Protein AF-E2FU53-F1 (afdb_monomer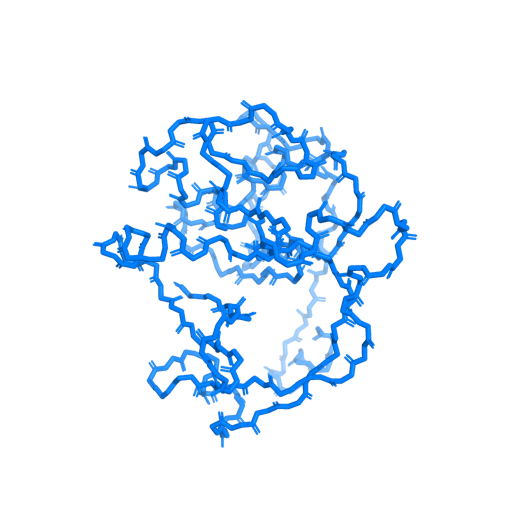_lite)

Radius of gyration: 16.62 Å; chains: 1; bounding box: 34×38×46 Å

Organism: NCBI:txid447593

Secondary structure (DSSP, 8-state):
-HHHHHHTT---------GGG-STTTHHH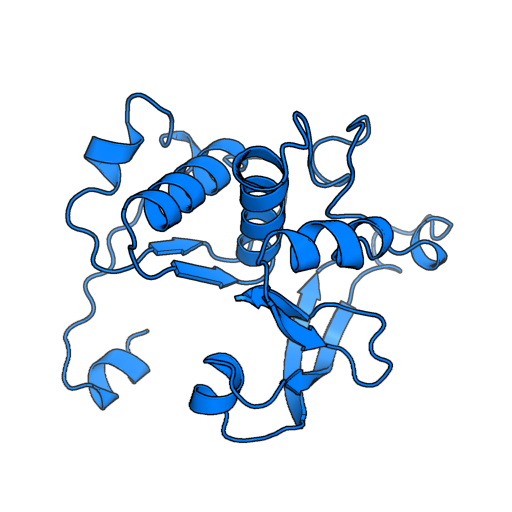HHTT-S-EEE----SSTTHHHHHHHHHHHHHTT--EEE-THHHHHHHHHHHHHTS--TT-EETTT-TT-S-EEEE--HHHHT--STTTT-EEEEEEEEEPTTSHHHHHH--SEEEEEEEES-EE-GGGHHHHHHTT--EEEE-TTS-SEEEE-

Structure (mmCIF, N/CA/C/O backbone):
data_AF-E2FU53-F1
#
_entry.id   AF-E2FU53-F1
#
loop_
_atom_site.group_PDB
_atom_site.id
_atom_site.type_symbol
_atom_site.label_atom_id
_atom_site.label_alt_id
_atom_site.label_comp_id
_atom_site.label_asym_id
_atom_site.label_entity_id
_atom_site.label_seq_id
_atom_site.pdbx_PDB_ins_code
_atom_site.Cartn_x
_atom_site.Cartn_y
_atom_site.Cartn_z
_atom_site.occupancy
_atom_site.B_iso_or_equiv
_atom_site.auth_seq_id
_atom_site.auth_comp_id
_atom_site.auth_asym_id
_atom_site.auth_atom_id
_atom_site.pdbx_PDB_model_num
ATOM 1 N N . LEU A 1 1 ? 11.525 -11.874 -6.291 1.00 93.56 1 LEU A N 1
ATOM 2 C CA . LEU A 1 1 ? 11.695 -11.431 -7.699 1.00 93.56 1 LEU A CA 1
ATOM 3 C C . LEU A 1 1 ? 12.454 -12.439 -8.563 1.00 93.56 1 LEU A C 1
ATOM 5 O O . LEU A 1 1 ? 11.821 -13.022 -9.427 1.00 93.56 1 LEU A O 1
ATOM 9 N N . LYS A 1 2 ? 13.749 -12.721 -8.334 1.00 95.12 2 LYS A N 1
ATOM 10 C CA . LYS A 1 2 ? 14.500 -13.697 -9.162 1.00 95.12 2 LYS A CA 1
ATOM 11 C C . LYS A 1 2 ? 13.852 -15.089 -9.220 1.00 95.12 2 LYS A C 1
ATOM 13 O O . LYS A 1 2 ? 13.694 -15.621 -10.308 1.00 95.12 2 LYS A O 1
ATOM 18 N N . HIS A 1 3 ? 13.422 -15.640 -8.078 1.00 97.38 3 HIS A N 1
ATOM 19 C CA . HIS A 1 3 ? 12.717 -16.934 -8.040 1.00 97.38 3 HIS A CA 1
ATOM 20 C C . HIS A 1 3 ? 11.440 -16.935 -8.900 1.00 97.38 3 HIS A C 1
ATOM 22 O O . HIS A 1 3 ? 11.237 -17.855 -9.683 1.00 97.38 3 HIS A O 1
ATOM 28 N N . ALA A 1 4 ? 10.628 -15.873 -8.821 1.00 95.69 4 ALA A N 1
ATOM 29 C CA . ALA A 1 4 ? 9.439 -15.718 -9.662 1.00 95.69 4 ALA A CA 1
ATOM 30 C C . ALA A 1 4 ? 9.804 -15.626 -11.155 1.00 95.69 4 ALA A C 1
ATOM 32 O O . ALA A 1 4 ? 9.174 -16.276 -11.981 1.00 95.69 4 ALA A O 1
ATOM 33 N N . GLY A 1 5 ? 10.867 -14.890 -11.498 1.00 96.69 5 GLY A N 1
ATOM 34 C CA . GLY A 1 5 ? 11.385 -14.830 -12.867 1.00 96.69 5 GLY A CA 1
ATOM 35 C C . GLY A 1 5 ? 11.753 -16.207 -13.422 1.00 96.69 5 GLY A C 1
ATOM 36 O O . GLY A 1 5 ? 11.342 -16.552 -14.524 1.00 96.69 5 GLY A O 1
ATOM 37 N N . VAL A 1 6 ? 12.446 -17.039 -12.635 1.00 97.50 6 VAL A N 1
ATOM 38 C CA . VAL A 1 6 ? 12.774 -18.423 -13.025 1.00 97.50 6 VAL A CA 1
ATOM 39 C C . VAL A 1 6 ? 11.507 -19.243 -13.272 1.00 97.50 6 VAL A C 1
ATOM 41 O O . VAL A 1 6 ? 11.395 -19.877 -14.320 1.00 97.50 6 VAL A O 1
ATOM 44 N N . TYR A 1 7 ? 10.542 -19.195 -12.350 1.00 96.88 7 TYR A N 1
ATOM 45 C CA . TYR A 1 7 ? 9.275 -19.919 -12.483 1.00 96.88 7 TYR A CA 1
ATOM 46 C C . TYR A 1 7 ? 8.505 -19.517 -13.753 1.00 96.88 7 TYR A C 1
ATOM 48 O O . TYR A 1 7 ? 8.030 -20.377 -14.492 1.00 96.88 7 TYR A O 1
ATOM 56 N N . HIS A 1 8 ? 8.456 -18.219 -14.059 1.00 96.50 8 HIS A N 1
ATOM 57 C CA . HIS A 1 8 ? 7.771 -17.680 -15.238 1.00 96.50 8 HIS A CA 1
ATOM 58 C C . HIS A 1 8 ? 8.625 -17.655 -16.514 1.00 96.50 8 HIS A C 1
ATOM 60 O O . HIS A 1 8 ? 8.166 -17.148 -17.535 1.00 96.50 8 HIS A O 1
ATOM 66 N N . ARG A 1 9 ? 9.855 -18.190 -16.486 1.00 97.38 9 ARG A N 1
ATOM 67 C CA . ARG A 1 9 ? 10.816 -18.135 -17.607 1.00 97.38 9 ARG A CA 1
ATOM 68 C C . ARG A 1 9 ? 11.036 -16.709 -18.136 1.00 97.38 9 ARG A C 1
ATOM 70 O O . ARG A 1 9 ? 11.177 -16.495 -19.337 1.00 97.38 9 ARG A O 1
ATOM 77 N N . ALA A 1 10 ? 11.080 -15.741 -17.226 1.00 96.38 10 ALA A N 1
ATOM 78 C CA . ALA A 1 10 ? 11.233 -14.324 -17.516 1.00 96.38 10 ALA A CA 1
ATOM 79 C C . ALA A 1 10 ? 12.482 -13.751 -16.831 1.00 96.38 10 ALA A C 1
ATOM 81 O O . ALA A 1 10 ? 12.740 -13.991 -15.647 1.00 96.38 10 ALA A O 1
ATOM 82 N N . ALA A 1 11 ? 13.254 -12.950 -17.568 1.00 96.31 11 ALA A N 1
ATOM 83 C CA . ALA A 1 11 ? 14.357 -12.185 -16.999 1.00 96.31 11 ALA A CA 1
ATOM 84 C C . ALA A 1 11 ? 13.812 -10.932 -16.293 1.00 96.31 11 ALA A C 1
ATOM 86 O O . ALA A 1 11 ? 13.161 -10.098 -16.917 1.00 96.31 11 ALA A O 1
ATOM 87 N N . VAL A 1 12 ? 14.083 -10.790 -14.992 1.00 96.62 12 VAL A N 1
ATOM 88 C CA . VAL A 1 12 ? 13.637 -9.628 -14.206 1.00 96.62 12 VAL A CA 1
ATOM 89 C C . VAL A 1 12 ? 14.728 -8.559 -14.200 1.00 96.62 12 VAL A C 1
ATOM 91 O O . VAL A 1 12 ? 15.750 -8.719 -13.531 1.00 96.62 12 VAL A O 1
ATOM 94 N N . ASN A 1 13 ? 14.483 -7.454 -14.905 1.00 96.88 13 ASN A N 1
ATOM 95 C CA . ASN A 1 13 ? 15.371 -6.292 -14.940 1.00 96.88 13 ASN A CA 1
ATOM 96 C C . ASN A 1 13 ? 14.932 -5.261 -13.894 1.00 96.88 13 ASN A C 1
ATOM 98 O O . ASN A 1 13 ? 13.871 -4.655 -14.013 1.00 96.88 13 ASN A O 1
ATOM 102 N N . ILE A 1 14 ? 15.745 -5.058 -12.853 1.00 97.25 14 ILE A N 1
ATOM 103 C CA . ILE A 1 14 ? 15.419 -4.133 -11.759 1.00 97.25 14 ILE A CA 1
ATOM 104 C C . ILE A 1 14 ? 15.981 -2.746 -12.079 1.00 97.25 14 ILE A C 1
ATOM 106 O O . ILE A 1 14 ? 17.197 -2.552 -12.083 1.00 97.25 14 ILE A O 1
ATOM 110 N N . ARG A 1 15 ? 15.091 -1.771 -12.291 1.00 97.50 15 ARG A N 1
ATOM 111 C CA . ARG A 1 15 ? 15.437 -0.347 -12.368 1.00 97.50 15 ARG A CA 1
ATOM 112 C C . ARG A 1 15 ? 15.207 0.310 -11.009 1.00 97.50 15 ARG A C 1
ATOM 114 O O . ARG A 1 15 ? 14.068 0.455 -10.577 1.00 97.50 15 ARG A O 1
ATOM 121 N N . TRP A 1 16 ? 16.284 0.726 -10.352 1.00 97.81 16 TRP A N 1
ATOM 122 C CA . TRP A 1 16 ? 16.206 1.461 -9.090 1.00 97.81 16 TRP A CA 1
ATOM 123 C C . TRP A 1 16 ? 15.831 2.922 -9.339 1.00 97.81 16 TRP A C 1
ATOM 125 O O . TRP A 1 16 ? 16.459 3.594 -10.155 1.00 97.81 16 TRP A O 1
ATOM 135 N N . VAL A 1 17 ? 14.823 3.413 -8.619 1.00 98.12 17 VAL A N 1
ATOM 136 C CA . VAL A 1 17 ? 14.360 4.804 -8.685 1.00 98.12 17 VAL A CA 1
ATOM 137 C C . VAL A 1 17 ? 14.389 5.385 -7.277 1.00 98.12 17 VAL A C 1
ATOM 139 O O . VAL A 1 17 ? 13.808 4.812 -6.357 1.00 98.12 17 VAL A O 1
ATOM 142 N N . ASN A 1 18 ? 15.079 6.512 -7.099 1.00 97.62 18 ASN A N 1
ATOM 143 C CA . ASN A 1 18 ? 15.064 7.226 -5.826 1.00 97.62 18 ASN A CA 1
ATOM 144 C C . ASN A 1 18 ? 13.744 7.999 -5.693 1.00 97.62 18 ASN A C 1
ATOM 146 O O . ASN A 1 18 ? 13.473 8.885 -6.502 1.00 97.62 18 ASN A O 1
ATOM 150 N N . ALA A 1 19 ? 12.952 7.678 -4.668 1.00 97.44 19 ALA A N 1
ATOM 151 C CA . ALA A 1 19 ? 11.658 8.306 -4.426 1.00 97.44 19 ALA A CA 1
ATOM 152 C C . ALA A 1 19 ? 11.759 9.818 -4.171 1.00 97.44 19 ALA A C 1
ATOM 154 O O . ALA A 1 19 ? 10.843 10.542 -4.531 1.00 97.44 19 ALA A O 1
ATOM 155 N N . GLU A 1 20 ? 12.871 10.318 -3.624 1.00 97.25 20 GLU A N 1
ATOM 156 C CA . GLU A 1 20 ? 13.067 11.764 -3.410 1.00 97.25 20 GLU A CA 1
ATOM 157 C C . GLU A 1 20 ? 13.137 12.553 -4.728 1.00 97.25 20 GLU A C 1
ATOM 159 O O . GLU A 1 20 ? 12.914 13.759 -4.747 1.00 97.25 20 GLU A O 1
ATOM 164 N N . HIS A 1 21 ? 13.422 11.880 -5.847 1.00 98.00 21 HIS A N 1
ATOM 165 C CA . HIS A 1 21 ? 13.458 12.504 -7.167 1.00 98.00 21 HIS A CA 1
ATOM 166 C C . HIS A 1 21 ? 12.142 12.357 -7.933 1.00 98.00 21 HIS A C 1
ATOM 168 O O . HIS A 1 21 ? 12.061 12.853 -9.053 1.00 98.00 21 HIS A O 1
ATOM 174 N N . VAL A 1 22 ? 11.142 11.655 -7.387 1.00 98.31 22 VAL A N 1
ATOM 175 C CA . VAL A 1 22 ? 9.847 11.432 -8.044 1.00 98.31 22 VAL A CA 1
ATOM 176 C C . VAL A 1 22 ? 8.884 12.543 -7.639 1.00 98.31 22 VAL A C 1
ATOM 178 O O . VAL A 1 22 ? 8.528 12.668 -6.472 1.00 98.31 22 VAL A O 1
ATOM 181 N N . ASN A 1 23 ? 8.451 13.335 -8.613 1.00 97.94 23 ASN A N 1
ATOM 182 C CA . ASN A 1 23 ? 7.449 14.388 -8.470 1.00 97.94 23 ASN A CA 1
ATOM 183 C C . ASN A 1 23 ? 6.633 14.505 -9.770 1.00 97.94 23 ASN A C 1
ATOM 185 O O . ASN A 1 23 ? 6.833 13.721 -10.699 1.00 97.94 23 ASN A O 1
ATOM 189 N N . ASP A 1 24 ? 5.722 15.473 -9.849 1.00 96.88 24 ASP A N 1
ATOM 190 C CA . ASP A 1 24 ? 4.850 15.650 -11.017 1.00 96.88 24 ASP A CA 1
ATOM 191 C C . ASP A 1 24 ? 5.603 15.851 -12.337 1.00 96.88 24 ASP A C 1
ATOM 193 O O . ASP A 1 24 ? 5.149 15.374 -13.375 1.00 96.88 24 ASP A O 1
ATOM 197 N N . GLU A 1 25 ? 6.772 16.489 -12.302 1.00 98.00 25 GLU A N 1
ATOM 198 C CA . GLU A 1 25 ? 7.584 16.784 -13.486 1.00 98.00 25 GLU A CA 1
ATOM 199 C C . GLU A 1 25 ? 8.449 15.591 -13.913 1.00 98.00 25 GLU A C 1
ATOM 201 O O . GLU A 1 25 ? 8.755 15.410 -15.094 1.00 98.00 25 GLU A O 1
ATOM 206 N N . THR A 1 26 ? 8.877 14.763 -12.959 1.00 98.50 26 THR A N 1
ATOM 207 C CA . THR A 1 26 ? 9.861 13.698 -13.199 1.00 98.50 26 THR A CA 1
ATOM 208 C C . THR A 1 26 ? 9.255 12.302 -13.271 1.00 98.50 26 THR A C 1
ATOM 210 O O . THR A 1 26 ? 9.892 11.407 -13.834 1.00 98.50 26 THR A O 1
ATOM 213 N N . VAL A 1 27 ? 8.049 12.088 -12.730 1.00 98.31 27 VAL A N 1
ATOM 214 C CA . VAL A 1 27 ? 7.449 10.753 -12.575 1.00 98.31 27 VAL A CA 1
ATOM 215 C C . VAL A 1 27 ? 7.335 10.009 -13.901 1.00 98.31 27 VAL A C 1
ATOM 217 O O . VAL A 1 27 ? 7.749 8.853 -13.980 1.00 98.31 27 VAL A O 1
ATOM 220 N N . GLU A 1 28 ? 6.875 10.669 -14.968 1.00 97.88 28 GLU A N 1
ATOM 221 C CA . GLU A 1 28 ? 6.771 10.027 -16.279 1.00 97.88 28 GLU A CA 1
ATOM 222 C C . GLU A 1 28 ? 8.158 9.624 -16.784 1.00 97.88 28 GLU A C 1
ATOM 224 O O . GLU A 1 28 ? 8.381 8.469 -17.136 1.00 97.88 28 GLU A O 1
ATOM 229 N N . LYS A 1 29 ? 9.128 10.544 -16.758 1.00 97.94 29 LYS A N 1
ATOM 230 C CA . LYS A 1 29 ? 10.493 10.273 -17.226 1.00 97.94 29 LYS A CA 1
ATOM 231 C C . LYS A 1 29 ? 11.144 9.112 -16.468 1.00 97.94 29 LYS A C 1
ATOM 233 O O . LYS A 1 29 ? 11.857 8.314 -17.073 1.00 97.94 29 LYS A O 1
ATOM 238 N N . LEU A 1 30 ? 10.928 9.034 -15.156 1.00 98.19 30 LEU A N 1
ATOM 239 C CA . LEU A 1 30 ? 11.544 8.028 -14.292 1.00 98.19 30 LEU A CA 1
ATOM 240 C C . LEU A 1 30 ? 10.855 6.662 -14.382 1.00 98.19 30 LEU A C 1
ATOM 242 O O . LEU A 1 30 ? 11.534 5.641 -14.254 1.00 98.19 30 LEU A O 1
ATOM 246 N N . LEU A 1 31 ? 9.533 6.626 -14.585 1.00 98.12 31 LEU A N 1
ATOM 247 C CA . LEU A 1 31 ? 8.738 5.396 -14.507 1.00 98.12 31 LEU A CA 1
ATOM 248 C C . LEU A 1 31 ? 8.309 4.837 -15.864 1.00 98.12 31 LEU A C 1
ATOM 250 O O . LEU A 1 31 ? 8.019 3.643 -15.951 1.00 98.12 31 LEU A O 1
ATOM 254 N N . LYS A 1 32 ? 8.363 5.621 -16.943 1.00 97.56 32 LYS A N 1
ATOM 255 C CA . LYS A 1 32 ? 8.021 5.157 -18.293 1.00 97.56 32 LYS A CA 1
ATOM 256 C C . LYS A 1 32 ? 8.789 3.892 -18.678 1.00 97.56 32 LYS A C 1
ATOM 258 O O . LYS A 1 32 ? 9.984 3.750 -18.388 1.00 97.56 32 LYS A O 1
ATOM 263 N N . GLY A 1 33 ? 8.072 2.965 -19.312 1.00 97.00 33 GLY A N 1
ATOM 264 C CA . GLY A 1 33 ? 8.589 1.662 -19.731 1.00 97.00 33 GLY A CA 1
ATOM 265 C C . GLY A 1 33 ? 8.761 0.638 -18.605 1.00 97.00 33 GLY A C 1
ATOM 266 O O . GLY A 1 33 ? 9.370 -0.394 -18.849 1.00 97.00 33 GLY A O 1
ATOM 267 N N . ALA A 1 34 ? 8.283 0.906 -17.382 1.00 97.88 34 ALA A N 1
ATOM 268 C CA . ALA A 1 34 ? 8.189 -0.127 -16.352 1.00 97.88 34 ALA A CA 1
ATOM 269 C C . ALA A 1 34 ? 6.936 -0.986 -16.557 1.00 97.88 34 ALA A C 1
ATOM 271 O O . ALA A 1 34 ? 5.829 -0.457 -16.606 1.00 97.88 34 ALA A O 1
ATOM 272 N N . ASP A 1 35 ? 7.116 -2.306 -16.575 1.00 97.94 35 ASP A N 1
ATOM 273 C CA . ASP A 1 35 ? 6.018 -3.284 -16.631 1.00 97.94 35 ASP A CA 1
ATOM 274 C C . ASP A 1 35 ? 5.408 -3.585 -15.249 1.00 97.94 35 ASP A C 1
ATOM 276 O O . ASP A 1 35 ? 4.406 -4.286 -15.132 1.00 97.94 35 ASP A O 1
ATOM 280 N N . GLY A 1 36 ? 6.021 -3.068 -14.183 1.00 98.19 36 GLY A N 1
ATOM 281 C CA . GLY A 1 36 ? 5.546 -3.201 -12.813 1.00 98.19 36 GLY A CA 1
ATOM 282 C C . GLY A 1 36 ? 6.285 -2.260 -11.867 1.00 98.19 36 GLY A C 1
ATOM 283 O O . GLY A 1 36 ? 7.467 -1.964 -12.062 1.00 98.19 36 GLY A O 1
ATOM 284 N N . ILE A 1 37 ? 5.590 -1.785 -10.837 1.00 98.62 37 ILE A N 1
ATOM 285 C CA . ILE A 1 37 ? 6.125 -0.874 -9.821 1.00 98.62 37 ILE A CA 1
ATOM 286 C C . ILE A 1 37 ? 6.049 -1.556 -8.456 1.00 98.62 37 ILE A C 1
ATOM 288 O O . ILE A 1 37 ? 4.997 -2.024 -8.033 1.00 98.62 37 ILE A O 1
ATOM 292 N N . LEU A 1 38 ? 7.177 -1.600 -7.748 1.00 98.62 38 LEU A N 1
ATOM 293 C CA . LEU A 1 38 ? 7.265 -2.145 -6.396 1.00 98.62 38 LEU A CA 1
ATOM 294 C C . LEU A 1 38 ? 7.717 -1.044 -5.444 1.00 98.62 38 LEU A C 1
ATOM 296 O O . LEU A 1 38 ? 8.793 -0.474 -5.632 1.00 98.62 38 LEU A O 1
ATOM 300 N N . VAL A 1 39 ? 6.926 -0.779 -4.404 1.00 98.25 39 VAL A N 1
ATOM 301 C CA . VAL A 1 39 ? 7.336 0.093 -3.296 1.00 98.25 39 VAL A CA 1
ATOM 302 C C . VAL A 1 39 ? 7.612 -0.792 -2.080 1.00 98.25 39 VAL A C 1
ATOM 304 O O . VAL A 1 39 ? 6.688 -1.424 -1.562 1.00 98.25 39 VAL A O 1
ATOM 307 N N . PRO A 1 40 ? 8.879 -0.897 -1.639 1.00 95.81 40 PRO A N 1
ATOM 308 C CA . PRO A 1 40 ? 9.243 -1.754 -0.523 1.00 95.81 40 PRO A CA 1
ATOM 309 C C . PRO A 1 40 ? 8.851 -1.118 0.818 1.00 95.81 40 PRO A C 1
ATOM 311 O O . PRO A 1 4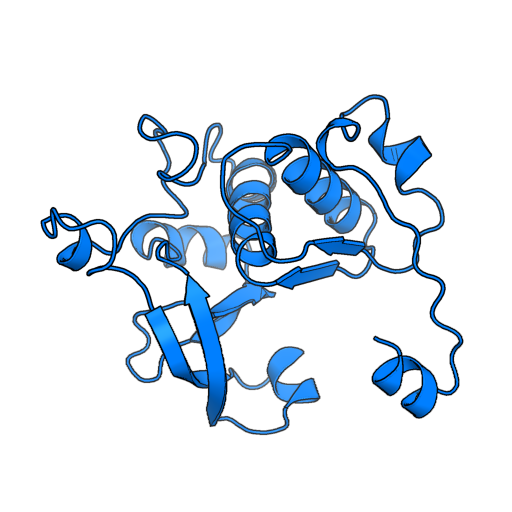0 ? 8.398 0.027 0.883 1.00 95.81 40 PRO A O 1
ATOM 314 N N . GLY A 1 41 ? 9.104 -1.850 1.904 1.00 91.12 41 GLY A N 1
ATOM 315 C CA . GLY A 1 41 ? 9.051 -1.287 3.249 1.00 91.12 41 GLY A CA 1
ATOM 316 C C . GLY A 1 41 ? 10.078 -0.165 3.445 1.00 91.12 41 GLY A C 1
ATOM 317 O O . GLY A 1 41 ? 11.080 -0.075 2.733 1.00 91.12 41 GLY A O 1
ATOM 318 N N . GLY A 1 42 ? 9.848 0.677 4.446 1.00 88.06 42 GLY A N 1
ATOM 319 C CA . GLY A 1 42 ? 10.742 1.768 4.817 1.00 88.06 42 GLY A CA 1
ATOM 320 C C . GLY A 1 42 ? 10.368 2.343 6.177 1.00 88.06 42 GLY A C 1
ATOM 321 O O . GLY A 1 42 ? 9.379 1.926 6.772 1.00 88.06 42 GLY A O 1
ATOM 322 N N . PHE A 1 43 ? 11.176 3.284 6.658 1.00 81.19 43 PHE A N 1
ATOM 323 C CA . PHE A 1 43 ? 10.946 4.006 7.907 1.00 81.19 43 PHE A CA 1
ATOM 324 C C . PHE A 1 43 ? 11.235 5.490 7.696 1.00 81.19 43 PHE A C 1
ATOM 326 O O . PHE A 1 43 ? 12.160 5.837 6.954 1.00 81.19 43 PHE A O 1
ATOM 333 N N . GLY A 1 44 ? 10.478 6.339 8.388 1.00 83.81 44 GLY A N 1
ATOM 334 C CA . GLY A 1 44 ? 10.575 7.790 8.272 1.00 83.81 44 GLY A CA 1
ATOM 335 C C . GLY A 1 44 ? 9.820 8.366 7.071 1.00 83.81 44 GLY A C 1
ATOM 336 O O . GLY A 1 44 ? 9.275 7.648 6.234 1.00 83.81 44 GLY A O 1
ATOM 337 N N . ASP A 1 45 ? 9.819 9.689 7.008 1.00 88.12 45 ASP A N 1
ATOM 338 C CA . ASP A 1 45 ? 9.052 10.544 6.095 1.00 88.12 45 ASP A CA 1
ATOM 339 C C . ASP A 1 45 ? 9.727 10.782 4.728 1.00 88.12 45 ASP A C 1
ATOM 341 O O . ASP A 1 45 ? 9.085 11.182 3.750 1.00 88.12 45 ASP A O 1
ATOM 345 N N . ARG A 1 46 ? 11.031 10.504 4.616 1.00 92.62 46 ARG A N 1
ATOM 346 C CA . ARG A 1 46 ? 11.789 10.776 3.389 1.00 92.62 46 ARG A CA 1
ATOM 347 C C . ARG A 1 46 ? 11.239 10.024 2.175 1.00 92.62 46 ARG A C 1
ATOM 349 O O . ARG A 1 46 ? 11.088 8.794 2.152 1.00 92.62 46 ARG A O 1
ATOM 356 N N . GLY A 1 47 ? 10.970 10.794 1.122 1.00 94.75 47 GLY A N 1
ATOM 357 C CA . GLY A 1 47 ? 10.470 10.300 -0.158 1.00 94.75 47 GLY A CA 1
ATOM 358 C C . GLY A 1 47 ? 9.061 9.703 -0.101 1.00 94.75 47 GLY A C 1
ATOM 359 O O . GLY A 1 47 ? 8.714 8.947 -1.003 1.00 94.75 47 GLY A O 1
ATOM 360 N N . ILE A 1 48 ? 8.260 9.959 0.944 1.00 96.81 48 ILE A N 1
ATOM 361 C CA . ILE A 1 48 ? 6.868 9.476 1.022 1.00 96.81 48 ILE A CA 1
ATOM 362 C C . ILE A 1 48 ? 6.018 10.042 -0.119 1.00 96.81 48 ILE A C 1
ATOM 364 O O . ILE A 1 48 ? 5.401 9.266 -0.845 1.00 96.81 48 ILE A O 1
ATOM 368 N N . GLU A 1 49 ? 6.065 11.352 -0.361 1.00 97.56 49 GLU A N 1
ATOM 369 C CA . GLU A 1 49 ? 5.287 11.977 -1.442 1.00 97.56 49 GLU A CA 1
ATOM 370 C C . GLU A 1 49 ? 5.686 11.454 -2.829 1.00 97.56 49 GLU A C 1
ATOM 372 O O . GLU A 1 49 ? 4.828 11.176 -3.665 1.00 97.56 49 GLU A O 1
ATOM 377 N N . GLY A 1 50 ? 6.974 11.178 -3.054 1.00 98.31 50 GLY A N 1
ATOM 378 C CA . GLY A 1 50 ? 7.423 10.547 -4.295 1.00 98.31 50 GLY A CA 1
ATOM 379 C C . GLY A 1 50 ? 6.939 9.103 -4.465 1.00 98.31 50 GLY A C 1
ATOM 380 O O . GLY A 1 50 ? 6.599 8.694 -5.576 1.00 98.31 50 GLY A O 1
ATOM 381 N N . LYS A 1 51 ? 6.838 8.324 -3.374 1.00 98.31 51 LYS A N 1
ATOM 382 C CA . LYS A 1 51 ? 6.222 6.981 -3.400 1.00 98.31 51 LYS A CA 1
ATOM 383 C C . LYS A 1 51 ? 4.730 7.075 -3.721 1.00 98.31 51 LYS A C 1
ATOM 385 O O . LYS A 1 51 ? 4.270 6.350 -4.596 1.00 98.31 51 LYS A O 1
ATOM 390 N N . ILE A 1 52 ? 3.998 7.977 -3.063 1.00 98.50 52 ILE A N 1
ATOM 391 C CA . ILE A 1 52 ? 2.570 8.234 -3.324 1.00 98.50 52 ILE A CA 1
ATOM 392 C C . ILE A 1 52 ? 2.371 8.627 -4.791 1.00 98.50 52 ILE A C 1
ATOM 394 O O . ILE A 1 52 ? 1.507 8.070 -5.469 1.00 98.50 52 ILE A O 1
ATOM 398 N N . ARG A 1 53 ? 3.232 9.497 -5.331 1.00 98.56 53 ARG A N 1
ATOM 399 C CA . ARG A 1 53 ? 3.161 9.898 -6.737 1.00 98.56 53 ARG A CA 1
ATOM 400 C C . ARG A 1 53 ? 3.435 8.743 -7.702 1.00 98.56 53 ARG A C 1
ATOM 402 O O . ARG A 1 53 ? 2.745 8.617 -8.713 1.00 98.56 53 ARG A O 1
ATOM 409 N N . ALA A 1 54 ? 4.396 7.873 -7.388 1.00 98.62 54 ALA A N 1
ATOM 410 C CA . ALA A 1 54 ? 4.658 6.665 -8.169 1.00 98.62 54 ALA A CA 1
ATOM 411 C C . ALA A 1 54 ? 3.468 5.689 -8.159 1.00 98.62 54 ALA A C 1
ATOM 413 O O . ALA A 1 54 ? 3.174 5.074 -9.184 1.00 98.62 54 ALA A O 1
ATOM 414 N N . ILE A 1 55 ? 2.768 5.569 -7.027 1.00 98.69 55 ILE A N 1
ATOM 415 C CA . ILE A 1 55 ? 1.565 4.735 -6.894 1.00 98.69 55 ILE A CA 1
ATOM 416 C C . ILE A 1 55 ? 0.423 5.306 -7.732 1.00 98.69 55 ILE A C 1
ATOM 418 O O . ILE A 1 55 ? -0.198 4.568 -8.496 1.00 98.69 55 ILE A O 1
ATOM 422 N N . GLN A 1 56 ? 0.201 6.620 -7.667 1.00 98.69 56 GLN A N 1
ATOM 423 C CA . GLN A 1 56 ? -0.795 7.289 -8.499 1.00 98.69 56 GLN A CA 1
ATOM 424 C C . GLN A 1 56 ? -0.506 7.059 -9.987 1.00 98.69 56 GLN A C 1
ATOM 426 O O . GLN A 1 56 ? -1.403 6.678 -10.737 1.00 98.69 56 GLN A O 1
ATOM 431 N N . TYR A 1 57 ? 0.755 7.225 -10.406 1.00 98.75 57 TYR A N 1
ATOM 432 C CA . TYR A 1 57 ? 1.172 6.946 -11.780 1.00 98.75 57 TYR A CA 1
ATOM 433 C C . TYR A 1 57 ? 0.877 5.494 -12.175 1.00 98.75 57 TYR A C 1
ATOM 435 O O . TYR A 1 57 ? 0.350 5.260 -13.262 1.00 98.75 57 TYR A O 1
ATOM 443 N N . ALA A 1 58 ? 1.159 4.529 -11.294 1.00 98.69 58 ALA A N 1
ATOM 444 C CA . ALA A 1 58 ? 0.847 3.124 -11.536 1.00 98.69 58 ALA A CA 1
ATOM 445 C C . ALA A 1 58 ? -0.661 2.901 -11.736 1.00 98.69 58 ALA A C 1
ATOM 447 O O . ALA A 1 58 ? -1.065 2.301 -12.732 1.00 98.69 58 ALA A O 1
ATOM 448 N N . ARG A 1 59 ? -1.497 3.439 -10.836 1.00 98.38 59 ARG A N 1
ATOM 449 C CA . ARG A 1 59 ? -2.961 3.300 -10.870 1.00 98.38 59 ARG A CA 1
ATOM 450 C C . ARG A 1 59 ? -3.566 3.925 -12.126 1.00 98.38 59 ARG A C 1
ATOM 452 O O . ARG A 1 59 ? -4.359 3.284 -12.813 1.00 98.38 59 ARG A O 1
ATOM 459 N N . GLU A 1 60 ? -3.180 5.156 -12.451 1.00 98.31 60 GLU A N 1
ATOM 460 C CA . GLU A 1 60 ? -3.722 5.906 -13.593 1.00 98.31 60 GLU A CA 1
ATOM 461 C C . GLU A 1 60 ? -3.303 5.304 -14.940 1.00 98.31 60 GLU A C 1
ATOM 463 O O . GLU A 1 60 ? -4.089 5.309 -15.886 1.00 98.31 60 GLU A O 1
ATOM 468 N N . ASN A 1 61 ? -2.104 4.715 -15.013 1.00 98.38 61 ASN A N 1
ATOM 469 C CA . ASN A 1 61 ? -1.592 4.061 -16.221 1.00 98.38 61 ASN A CA 1
ATOM 470 C C . ASN A 1 61 ? -1.828 2.541 -16.244 1.00 98.38 61 ASN A C 1
ATOM 472 O O . ASN A 1 61 ? -1.363 1.870 -17.163 1.00 98.38 61 ASN A O 1
ATOM 476 N N . LYS A 1 62 ? -2.555 1.989 -15.260 1.00 97.94 62 LYS A N 1
ATOM 477 C CA . LYS A 1 62 ? -2.853 0.549 -15.129 1.00 97.94 62 LYS A CA 1
ATOM 478 C C . LYS A 1 62 ? -1.600 -0.341 -15.135 1.00 97.94 62 LYS A C 1
ATOM 480 O O . LYS A 1 62 ? -1.612 -1.443 -15.683 1.00 97.94 62 LYS A O 1
ATOM 485 N N . ILE A 1 63 ? -0.522 0.135 -14.518 1.00 98.56 63 ILE A N 1
ATOM 486 C CA . ILE A 1 63 ? 0.725 -0.614 -14.347 1.00 98.56 63 ILE A CA 1
ATOM 487 C C . ILE A 1 63 ? 0.593 -1.483 -13.087 1.00 98.56 63 ILE A C 1
ATOM 489 O O . ILE A 1 63 ? 0.227 -0.952 -12.035 1.00 98.56 63 ILE A O 1
ATOM 493 N N . PRO A 1 64 ? 0.900 -2.793 -13.147 1.00 98.31 64 PRO A N 1
ATOM 494 C CA . PRO A 1 64 ? 0.911 -3.659 -11.974 1.00 98.31 64 PRO A CA 1
ATOM 495 C C . PRO A 1 64 ? 1.736 -3.076 -10.824 1.00 98.31 64 PRO A C 1
ATOM 497 O O . PRO A 1 64 ? 2.874 -2.641 -11.013 1.00 98.31 64 PRO A O 1
ATOM 500 N N . TYR A 1 65 ? 1.168 -3.098 -9.623 1.00 98.56 65 TYR A N 1
ATOM 501 C CA . TYR A 1 65 ? 1.774 -2.533 -8.426 1.00 98.56 65 TYR A CA 1
ATOM 502 C C . TYR A 1 65 ? 1.879 -3.580 -7.312 1.00 98.56 65 TYR A C 1
ATOM 504 O O . TYR A 1 65 ? 0.957 -4.368 -7.117 1.00 98.56 65 TYR A O 1
ATOM 512 N N . LEU A 1 66 ? 2.990 -3.571 -6.569 1.00 98.50 66 LEU A N 1
ATOM 513 C CA . LEU A 1 66 ? 3.159 -4.340 -5.334 1.00 98.50 66 LEU A CA 1
ATOM 514 C C . LEU A 1 66 ? 3.706 -3.440 -4.218 1.00 98.50 66 LEU A C 1
ATOM 516 O O . LEU A 1 66 ? 4.855 -2.993 -4.268 1.00 98.50 66 LEU A O 1
ATOM 520 N N . GLY A 1 67 ? 2.886 -3.201 -3.196 1.00 98.00 67 GLY A N 1
ATOM 521 C CA . GLY A 1 67 ? 3.254 -2.441 -2.004 1.00 98.00 67 GLY A CA 1
ATOM 522 C C . GLY A 1 67 ? 3.586 -3.365 -0.839 1.00 98.00 67 GLY A C 1
ATOM 523 O O . GLY A 1 67 ? 2.750 -4.156 -0.421 1.00 98.00 67 GLY A O 1
ATOM 524 N N . LEU A 1 68 ? 4.798 -3.262 -0.291 1.00 96.81 68 LEU A N 1
ATOM 525 C CA . LEU A 1 68 ? 5.217 -4.053 0.868 1.00 96.81 68 LEU A CA 1
ATOM 526 C C . LEU A 1 68 ? 5.257 -3.170 2.109 1.00 96.81 68 LEU A C 1
ATOM 528 O O . LEU A 1 68 ? 6.028 -2.211 2.138 1.00 96.81 68 LEU A O 1
ATOM 532 N N . CYS A 1 69 ? 4.501 -3.523 3.152 1.00 94.75 69 CYS A N 1
ATOM 533 C CA . CYS A 1 69 ? 4.504 -2.801 4.428 1.00 94.75 69 CYS A CA 1
ATOM 534 C C . CYS A 1 69 ? 4.211 -1.299 4.212 1.00 94.75 69 CYS A C 1
ATOM 536 O O . CYS A 1 69 ? 3.088 -0.953 3.855 1.00 94.75 69 CYS A O 1
ATOM 538 N N . LEU A 1 70 ? 5.217 -0.420 4.297 1.00 96.25 70 LEU A N 1
ATOM 539 C CA . LEU A 1 70 ? 5.087 1.000 3.951 1.00 96.25 70 LEU A CA 1
ATOM 540 C C . LEU A 1 70 ? 4.485 1.234 2.554 1.00 96.25 70 LEU A C 1
ATOM 542 O O . LEU A 1 70 ? 3.726 2.176 2.365 1.00 96.25 70 LEU A O 1
ATOM 546 N N . GLY A 1 71 ? 4.789 0.381 1.570 1.00 97.81 71 GLY A N 1
ATOM 547 C CA . GLY A 1 71 ? 4.183 0.489 0.242 1.00 97.81 71 GLY A CA 1
ATOM 548 C C . GLY A 1 71 ? 2.657 0.372 0.281 1.00 97.81 71 GLY A C 1
ATOM 549 O O . GLY A 1 71 ? 1.970 1.187 -0.326 1.00 97.81 71 GLY A O 1
ATOM 550 N N . MET A 1 72 ? 2.130 -0.577 1.061 1.00 98.12 72 MET A N 1
ATOM 551 C CA . MET A 1 72 ? 0.687 -0.729 1.270 1.00 98.12 72 MET A CA 1
ATOM 552 C C . MET A 1 72 ? 0.096 0.522 1.935 1.00 98.12 72 MET A C 1
ATOM 554 O O . MET A 1 72 ? -0.880 1.075 1.435 1.00 98.12 72 MET A O 1
ATOM 558 N N . GLN A 1 73 ? 0.745 1.039 2.983 1.00 98.25 73 GLN A N 1
ATOM 559 C CA . GLN A 1 73 ? 0.316 2.267 3.665 1.00 98.25 73 GLN A CA 1
ATOM 560 C C . GLN A 1 73 ? 0.267 3.469 2.707 1.00 98.25 73 GLN A C 1
ATOM 562 O O . GLN A 1 73 ? -0.730 4.188 2.654 1.00 98.25 73 GLN A O 1
ATOM 567 N N . CYS A 1 74 ? 1.308 3.666 1.893 1.00 98.44 74 CYS A N 1
ATOM 568 C CA . CYS A 1 74 ? 1.335 4.721 0.880 1.00 98.44 74 CYS A CA 1
ATOM 569 C C . CYS A 1 74 ? 0.242 4.542 -0.185 1.00 98.44 74 CYS A C 1
ATOM 571 O O . CYS A 1 74 ? -0.266 5.542 -0.690 1.00 98.44 74 CYS A O 1
ATOM 573 N N . ALA A 1 75 ? -0.140 3.306 -0.519 1.00 98.75 75 ALA A N 1
ATOM 574 C CA . ALA A 1 75 ? -1.220 3.046 -1.468 1.00 98.75 75 ALA A CA 1
ATOM 575 C C . ALA A 1 75 ? -2.595 3.404 -0.892 1.00 98.75 75 ALA A C 1
ATOM 577 O O . ALA A 1 75 ? -3.397 4.025 -1.584 1.00 98.75 75 ALA A O 1
ATOM 578 N N . VAL A 1 76 ? -2.835 3.120 0.392 1.00 98.75 76 VAL A N 1
ATOM 579 C CA . VAL A 1 76 ? -4.041 3.580 1.101 1.00 98.75 76 VAL A CA 1
ATOM 580 C C . VAL A 1 76 ? -4.112 5.109 1.113 1.00 98.75 76 VAL A C 1
ATOM 582 O O . VAL A 1 76 ? -5.165 5.674 0.826 1.00 98.75 76 VAL A O 1
ATOM 585 N N . ILE A 1 77 ? -2.992 5.785 1.391 1.00 98.75 77 ILE A N 1
ATOM 586 C CA . ILE A 1 77 ? -2.912 7.253 1.378 1.00 98.75 77 ILE A CA 1
ATOM 587 C C . ILE A 1 77 ? -3.216 7.812 -0.021 1.00 98.75 77 ILE A C 1
ATOM 589 O O . ILE A 1 77 ? -4.030 8.727 -0.148 1.00 98.75 77 ILE A O 1
ATOM 593 N N . GLU A 1 78 ? -2.604 7.260 -1.074 1.00 98.69 78 GLU A N 1
ATOM 594 C CA . GLU A 1 78 ? -2.863 7.667 -2.463 1.00 98.69 78 GLU A CA 1
ATOM 595 C C . GLU A 1 78 ? -4.341 7.511 -2.823 1.00 98.69 78 GLU A C 1
ATOM 597 O O . GLU A 1 78 ? -4.965 8.459 -3.305 1.00 98.69 78 GLU A O 1
ATOM 602 N N . PHE A 1 79 ? -4.915 6.344 -2.531 1.00 98.88 79 PHE A N 1
ATOM 603 C CA . PHE A 1 79 ? -6.304 6.038 -2.841 1.00 98.88 79 PHE A CA 1
ATOM 604 C C . PHE A 1 79 ? -7.266 6.955 -2.076 1.00 98.88 79 PHE A C 1
ATOM 606 O O . PHE A 1 79 ? -8.216 7.495 -2.650 1.00 98.88 79 PHE A O 1
ATOM 613 N N . ALA A 1 80 ? -6.997 7.201 -0.791 1.00 98.81 80 ALA A N 1
ATOM 614 C CA . ALA A 1 80 ? -7.780 8.114 0.030 1.00 98.81 80 ALA A CA 1
ATOM 615 C C . ALA A 1 80 ? -7.787 9.540 -0.546 1.00 98.81 80 ALA A C 1
ATOM 617 O O . ALA A 1 80 ? -8.854 10.144 -0.684 1.00 98.81 80 ALA A O 1
ATOM 618 N N . ARG A 1 81 ? -6.615 10.060 -0.937 1.00 98.50 81 ARG A N 1
ATOM 619 C CA . ARG A 1 81 ? -6.472 11.411 -1.504 1.00 98.50 81 ARG A CA 1
ATOM 620 C C . ARG A 1 81 ? -7.148 11.537 -2.869 1.00 98.50 81 ARG A C 1
ATOM 622 O O . ARG A 1 81 ? -7.907 12.480 -3.088 1.00 98.50 81 ARG A O 1
ATOM 629 N N . ASN A 1 82 ? -6.879 10.596 -3.772 1.00 98.44 82 ASN A N 1
ATOM 630 C CA . ASN A 1 82 ? -7.169 10.760 -5.198 1.00 98.44 82 ASN A CA 1
ATOM 631 C C . ASN A 1 82 ? -8.465 10.084 -5.658 1.00 98.44 82 ASN A C 1
ATOM 633 O O . ASN A 1 82 ? -9.060 10.530 -6.637 1.00 98.44 82 ASN A O 1
ATOM 637 N N . VAL A 1 83 ? -8.921 9.032 -4.970 1.00 98.50 83 VAL A N 1
ATOM 638 C CA . VAL A 1 83 ? -10.148 8.297 -5.327 1.00 98.50 83 VAL A CA 1
ATOM 639 C C . VAL A 1 83 ? -11.275 8.591 -4.339 1.00 98.50 83 VAL A C 1
ATOM 641 O O . VAL A 1 83 ? -12.400 8.876 -4.749 1.00 98.50 83 VAL A O 1
ATOM 644 N N . ALA A 1 84 ? -10.985 8.581 -3.035 1.00 98.25 84 ALA A N 1
ATOM 645 C CA . ALA A 1 84 ? -11.995 8.862 -2.011 1.00 98.25 84 ALA A CA 1
ATOM 646 C C . ALA A 1 84 ? -12.209 10.364 -1.742 1.00 98.25 84 ALA A C 1
ATOM 648 O O . ALA A 1 84 ? -13.194 10.727 -1.099 1.00 98.25 84 ALA A O 1
ATOM 649 N N . GLY A 1 85 ? -11.335 11.237 -2.256 1.00 97.88 85 GLY A N 1
ATOM 650 C CA . GLY A 1 85 ? -11.457 12.695 -2.145 1.00 97.88 85 GLY A CA 1
ATOM 651 C C . GLY A 1 85 ? -11.068 13.271 -0.779 1.00 97.88 85 GLY A C 1
ATOM 652 O O . GLY A 1 85 ? -11.355 14.438 -0.507 1.00 97.88 85 GLY A O 1
ATOM 653 N N . LEU A 1 86 ? -10.406 12.484 0.074 1.00 98.19 86 LEU A N 1
ATOM 654 C CA . LEU A 1 86 ? -9.919 12.900 1.390 1.00 98.19 86 LEU A CA 1
ATOM 655 C C . LEU A 1 86 ? -8.617 13.694 1.239 1.00 98.19 86 LEU A C 1
ATOM 657 O O . LEU A 1 86 ? -7.512 13.189 1.458 1.00 98.19 86 LEU A O 1
ATOM 661 N N . LYS A 1 87 ? -8.741 14.953 0.812 1.00 96.75 87 LYS A N 1
ATOM 662 C CA . LYS A 1 87 ? -7.593 15.854 0.661 1.00 96.75 87 LYS A CA 1
ATOM 663 C C . LYS A 1 87 ? -6.850 15.983 1.990 1.00 96.75 87 LYS A C 1
ATOM 665 O O . LYS A 1 87 ? -7.458 16.296 3.003 1.00 96.75 87 LYS A O 1
ATOM 670 N N . GLY A 1 88 ? -5.539 15.762 1.967 1.00 96.19 88 GLY A N 1
ATOM 671 C CA . GLY A 1 88 ? -4.703 15.801 3.169 1.00 96.19 88 GLY A CA 1
ATOM 672 C C . GLY A 1 88 ? -4.637 14.488 3.950 1.00 96.19 88 GLY A C 1
ATOM 673 O O . GLY A 1 88 ? -3.944 14.457 4.958 1.00 96.19 88 GLY A O 1
ATOM 674 N N . ALA A 1 89 ? -5.283 13.403 3.495 1.00 98.44 89 ALA A N 1
ATOM 675 C CA . ALA A 1 89 ? -5.148 12.096 4.141 1.00 98.44 89 ALA A CA 1
ATOM 676 C C . ALA A 1 89 ? -3.696 11.645 4.244 1.00 98.44 89 ALA A C 1
ATOM 678 O O . ALA A 1 89 ? -2.920 11.815 3.304 1.00 98.44 89 ALA A O 1
ATOM 679 N N . ASN A 1 90 ? -3.311 11.097 5.391 1.00 98.12 90 ASN A N 1
ATOM 680 C CA . ASN A 1 90 ? -1.929 10.714 5.639 1.00 98.12 90 ASN A CA 1
ATOM 681 C C . ASN A 1 90 ? -1.816 9.623 6.711 1.00 98.12 90 ASN A C 1
ATOM 683 O O . ASN A 1 90 ? -2.817 9.179 7.278 1.00 98.12 90 ASN A O 1
ATOM 687 N N . SER A 1 91 ? -0.579 9.196 6.962 1.00 97.00 91 SER A N 1
ATOM 688 C CA . SER A 1 91 ? -0.209 8.466 8.170 1.00 97.00 91 SER A CA 1
ATOM 689 C C . SER A 1 91 ? 0.115 9.444 9.291 1.00 97.00 91 SER A C 1
ATOM 691 O O . SER A 1 91 ? 0.870 10.392 9.064 1.00 97.00 91 SER A O 1
ATOM 693 N N . THR A 1 92 ? -0.348 9.162 10.508 1.00 95.25 92 THR A N 1
ATOM 694 C CA . THR A 1 92 ? 0.076 9.909 11.706 1.00 95.25 92 THR A CA 1
ATOM 695 C C . THR A 1 92 ? 1.567 9.737 12.016 1.00 95.25 92 THR A C 1
ATOM 697 O O . THR A 1 92 ? 2.126 10.518 12.781 1.00 95.25 92 THR A O 1
ATOM 700 N N . GLU A 1 93 ? 2.252 8.772 11.382 1.00 93.38 93 GLU A N 1
ATOM 701 C CA . GLU A 1 93 ? 3.716 8.668 11.433 1.00 93.38 93 GLU A CA 1
ATOM 702 C C . GLU A 1 93 ? 4.420 9.837 10.728 1.00 93.38 93 GLU A C 1
ATOM 704 O O . GLU A 1 93 ? 5.507 10.232 11.148 1.00 93.38 93 GLU A O 1
ATOM 709 N N . PHE A 1 94 ? 3.836 10.357 9.643 1.00 93.50 94 PHE A N 1
ATOM 710 C CA . PHE A 1 94 ? 4.465 11.365 8.777 1.00 93.50 94 PHE A CA 1
ATOM 711 C C . PHE A 1 94 ? 3.854 12.752 8.956 1.00 93.50 94 PHE A C 1
ATOM 713 O O . PHE A 1 94 ? 4.549 13.751 8.805 1.00 93.50 94 PHE A O 1
ATOM 720 N N . ASP A 1 95 ? 2.562 12.802 9.265 1.00 95.19 95 ASP A N 1
ATOM 721 C CA . ASP A 1 95 ? 1.800 14.028 9.464 1.00 95.19 95 ASP A CA 1
ATOM 722 C C . ASP A 1 95 ? 0.840 13.829 10.647 1.00 95.19 95 ASP A C 1
ATOM 724 O O . ASP A 1 95 ? -0.291 13.373 10.457 1.00 95.19 95 ASP A O 1
ATOM 728 N N . PRO A 1 96 ? 1.297 14.103 11.883 1.00 93.94 96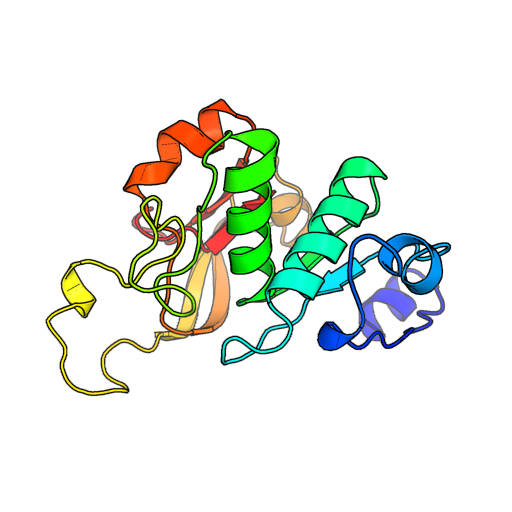 PRO A N 1
ATOM 729 C CA . PRO A 1 96 ? 0.493 13.921 13.092 1.00 93.94 96 PRO A CA 1
ATOM 730 C C . PRO A 1 96 ? -0.772 14.789 13.137 1.00 93.94 96 PRO A C 1
ATOM 732 O O . PRO A 1 96 ? -1.715 14.439 13.844 1.00 93.94 96 PRO A O 1
ATOM 735 N N . ASP A 1 97 ? -0.798 15.891 12.381 1.00 95.69 97 ASP A N 1
ATOM 736 C CA . ASP A 1 97 ? -1.887 16.873 12.364 1.00 95.69 97 ASP A CA 1
ATOM 737 C C . ASP 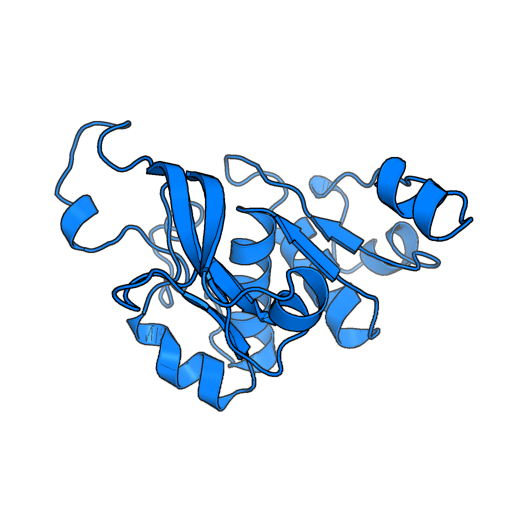A 1 97 ? -2.870 16.651 11.198 1.00 95.69 97 ASP A C 1
ATOM 739 O O . ASP A 1 97 ? -3.783 17.457 10.985 1.00 95.69 97 ASP A O 1
ATOM 743 N N . THR A 1 98 ? -2.715 15.562 10.430 1.00 97.00 98 THR A N 1
ATOM 744 C CA . THR A 1 98 ? -3.613 15.245 9.313 1.00 97.00 98 THR A CA 1
ATOM 745 C C . THR A 1 98 ? -5.072 15.188 9.770 1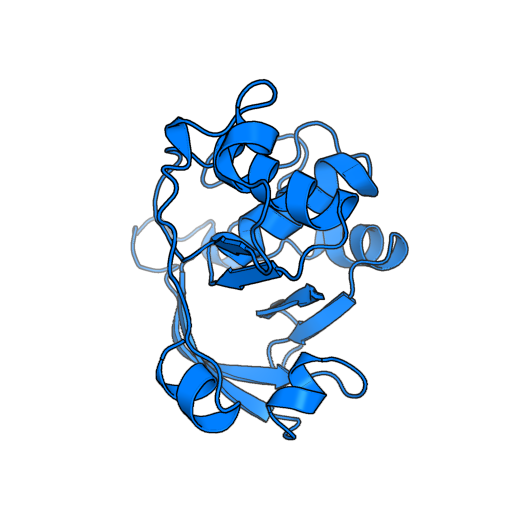.00 97.00 98 THR A C 1
ATOM 747 O O . THR A 1 98 ? -5.439 14.491 10.718 1.00 97.00 98 THR A O 1
ATOM 750 N N . SER A 1 99 ? -5.956 15.867 9.036 1.00 96.00 99 SER A N 1
ATOM 751 C CA . SER A 1 99 ? -7.401 15.782 9.275 1.00 96.00 99 SER A CA 1
ATOM 752 C C . SER A 1 99 ? -7.981 14.411 8.916 1.00 96.00 99 SER A C 1
ATOM 754 O O . SER A 1 99 ? -9.120 14.114 9.284 1.00 96.00 99 SER A O 1
ATOM 756 N N . HIS A 1 100 ? -7.227 13.582 8.182 1.00 98.12 100 HIS A N 1
ATOM 757 C CA . HIS A 1 100 ? -7.665 12.270 7.717 1.00 98.12 100 HIS A CA 1
ATOM 758 C C . HIS A 1 100 ? -6.590 11.186 7.951 1.00 98.12 100 HIS A C 1
ATOM 760 O O . HIS A 1 100 ? -5.921 10.765 7.000 1.00 98.12 100 HIS A O 1
ATOM 766 N N . PRO A 1 101 ? -6.419 10.705 9.201 1.00 97.75 101 PRO A N 1
ATOM 767 C CA . PRO A 1 101 ? -5.427 9.688 9.555 1.00 97.75 101 PRO A CA 1
ATOM 768 C C . PRO A 1 101 ? -5.866 8.296 9.084 1.00 97.75 101 PRO A C 1
ATOM 770 O O . PRO A 1 101 ? -6.404 7.498 9.852 1.00 97.75 101 PRO A O 1
ATOM 773 N N . VAL A 1 102 ? -5.683 8.009 7.794 1.00 98.38 102 VAL A N 1
ATOM 774 C CA . VAL A 1 102 ? -6.072 6.726 7.175 1.00 98.38 102 VAL A CA 1
ATOM 775 C C . VAL A 1 102 ? -5.126 5.584 7.543 1.00 98.38 102 VAL A C 1
ATOM 777 O O . VAL A 1 102 ? -5.518 4.421 7.486 1.00 98.38 102 VAL A O 1
ATOM 780 N N . ILE A 1 103 ? -3.905 5.924 7.957 1.00 97.94 103 ILE A N 1
ATOM 781 C CA . ILE A 1 103 ? -2.944 5.027 8.594 1.00 97.94 103 ILE A CA 1
ATOM 782 C C . ILE A 1 103 ? -2.638 5.614 9.976 1.00 97.94 103 ILE A C 1
ATOM 784 O O . ILE A 1 103 ? -2.290 6.789 10.084 1.00 97.94 103 ILE A O 1
ATOM 788 N N . ASP A 1 104 ? -2.800 4.830 11.036 1.00 95.44 104 ASP A N 1
ATOM 789 C CA . ASP A 1 104 ? -2.647 5.316 12.410 1.00 95.44 104 ASP A CA 1
ATOM 790 C C . ASP A 1 104 ? -2.205 4.190 13.356 1.00 95.44 104 ASP A C 1
ATOM 792 O O . ASP A 1 104 ? -2.250 3.009 13.010 1.00 95.44 104 ASP A O 1
ATOM 796 N N . LEU A 1 105 ? -1.766 4.545 14.562 1.00 91.50 105 LEU A N 1
ATOM 797 C CA . LEU A 1 105 ? -1.644 3.581 15.653 1.00 91.50 105 LEU A CA 1
ATOM 798 C C . LEU A 1 105 ? -3.039 3.119 16.079 1.00 91.50 105 LEU A C 1
ATOM 800 O O . LEU A 1 105 ? -3.977 3.922 16.153 1.00 91.50 105 LEU A O 1
ATOM 804 N N . MET A 1 106 ? -3.169 1.836 16.419 1.00 82.81 106 MET A N 1
ATOM 805 C CA . MET A 1 106 ? -4.415 1.329 16.992 1.00 82.81 106 MET A CA 1
ATOM 806 C C . MET A 1 106 ? -4.729 2.076 18.298 1.00 82.81 106 MET A C 1
ATOM 808 O O . MET A 1 106 ? -3.795 2.424 19.024 1.00 82.81 106 MET A O 1
ATOM 812 N N . PRO A 1 107 ? -6.006 2.334 18.639 1.00 74.94 107 PRO A N 1
ATOM 813 C CA . PRO A 1 107 ? -6.360 3.059 19.860 1.00 74.94 107 PRO A CA 1
ATOM 814 C C . PRO A 1 107 ? -5.691 2.495 21.118 1.00 74.94 107 PRO A C 1
ATOM 816 O O . PRO A 1 107 ? -5.170 3.254 21.926 1.00 74.94 107 PRO A O 1
ATOM 819 N N . GLU A 1 108 ? -5.604 1.168 21.233 1.00 71.62 108 GLU A N 1
ATOM 820 C CA . GLU A 1 108 ? -4.981 0.471 22.365 1.00 71.62 108 GLU A CA 1
ATOM 821 C C . GLU A 1 108 ? -3.462 0.679 22.456 1.00 71.62 108 GLU A C 1
ATOM 823 O O . GLU A 1 108 ? -2.851 0.397 23.483 1.00 71.62 108 GLU A O 1
ATOM 828 N N . GLN A 1 109 ? -2.840 1.146 21.376 1.00 73.00 109 GLN A N 1
ATOM 829 C CA . GLN A 1 109 ? -1.409 1.409 21.282 1.00 73.00 109 GLN A CA 1
ATOM 830 C C . GLN A 1 109 ? -1.056 2.873 21.568 1.00 73.00 109 GLN A C 1
ATOM 832 O O . GLN A 1 109 ? 0.123 3.173 21.749 1.00 73.00 109 GLN A O 1
ATOM 837 N N . LYS A 1 110 ? -2.041 3.783 21.599 1.00 68.25 110 LYS A N 1
ATOM 838 C CA . LYS A 1 110 ? -1.800 5.226 21.780 1.00 68.25 110 LYS A CA 1
ATOM 839 C C . LYS A 1 110 ? -1.350 5.586 23.195 1.00 68.25 110 LYS A C 1
ATOM 841 O O . LYS A 1 110 ? -0.584 6.529 23.345 1.00 68.25 110 LYS A O 1
ATOM 846 N N . ASP A 1 111 ? -1.755 4.800 24.190 1.00 65.75 111 ASP A N 1
ATOM 847 C CA . ASP A 1 111 ? -1.391 5.000 25.601 1.00 65.75 111 ASP A CA 1
ATOM 848 C C . ASP A 1 111 ? -0.065 4.309 25.990 1.00 65.75 111 ASP A C 1
ATOM 850 O O . ASP A 1 111 ? 0.316 4.282 27.161 1.00 65.75 111 ASP A O 1
ATOM 854 N N . ILE A 1 112 ? 0.646 3.709 25.025 1.00 68.88 112 ILE A N 1
ATOM 855 C CA . ILE A 1 112 ? 1.916 3.013 25.260 1.00 68.88 112 ILE A CA 1
ATOM 856 C C . ILE A 1 112 ? 3.079 3.977 24.980 1.00 68.88 112 ILE A C 1
ATOM 858 O O . ILE A 1 112 ? 3.501 4.147 23.836 1.00 68.88 112 ILE A O 1
ATOM 862 N N . ASP A 1 113 ? 3.634 4.570 26.040 1.00 56.12 113 ASP A N 1
ATOM 863 C CA . ASP A 1 113 ? 4.717 5.570 25.962 1.00 56.12 113 ASP A CA 1
ATOM 864 C C . ASP A 1 113 ? 6.077 5.005 25.491 1.00 56.12 113 ASP A C 1
ATOM 866 O O . ASP A 1 113 ? 6.963 5.743 25.043 1.00 56.12 113 ASP A O 1
ATOM 870 N N . GLU A 1 114 ? 6.279 3.686 25.555 1.00 57.62 114 GLU A N 1
ATOM 871 C CA . GLU A 1 114 ? 7.535 3.058 25.142 1.00 57.62 114 GLU A CA 1
ATOM 872 C C . GLU A 1 114 ? 7.591 2.835 23.624 1.00 57.62 114 GLU A C 1
ATOM 874 O O . GLU A 1 114 ? 6.880 1.994 23.063 1.00 57.62 114 GLU A O 1
ATOM 879 N N . LYS A 1 115 ? 8.521 3.530 22.945 1.00 53.53 115 LYS A N 1
ATOM 880 C CA . LYS A 1 115 ? 8.876 3.289 21.533 1.00 53.53 115 LYS A CA 1
ATOM 881 C C . LYS A 1 115 ? 9.401 1.854 21.352 1.00 53.53 115 LYS A C 1
ATOM 883 O O . LYS A 1 115 ? 10.601 1.608 21.377 1.00 53.53 115 LYS A O 1
ATOM 888 N N . GLY A 1 116 ? 8.483 0.913 21.151 1.00 56.56 116 GLY A N 1
ATOM 889 C CA . GLY A 1 116 ? 8.749 -0.523 21.042 1.00 56.56 116 GLY A CA 1
ATOM 890 C C . GLY A 1 116 ? 7.536 -1.378 21.412 1.00 56.56 116 GLY A C 1
ATOM 891 O O . GLY A 1 116 ? 7.297 -2.386 20.752 1.00 56.56 116 GLY A O 1
ATOM 892 N N . GLY A 1 117 ? 6.722 -0.930 22.375 1.00 61.31 117 GLY A N 1
ATOM 893 C CA . GLY A 1 117 ? 5.545 -1.665 22.859 1.00 61.31 117 GLY A CA 1
ATOM 894 C C . GLY A 1 117 ? 4.395 -1.775 21.850 1.00 61.31 117 GLY A C 1
ATOM 895 O O . GLY A 1 117 ? 3.483 -2.572 22.035 1.00 61.31 117 GLY A O 1
ATOM 896 N N . THR A 1 118 ? 4.459 -1.022 20.750 1.00 74.12 118 THR A N 1
ATOM 897 C CA . THR A 1 118 ? 3.460 -1.023 19.669 1.00 74.12 118 THR A CA 1
ATOM 898 C C . THR A 1 118 ? 3.911 -1.792 18.421 1.00 74.12 118 THR A C 1
ATOM 900 O O . THR A 1 118 ? 3.172 -1.895 17.447 1.00 74.12 118 THR A O 1
ATOM 903 N N . MET A 1 119 ? 5.134 -2.337 18.408 1.00 82.69 119 MET A N 1
ATOM 904 C CA . MET A 1 119 ? 5.682 -3.039 17.243 1.00 82.69 119 MET A CA 1
ATOM 905 C C . MET A 1 119 ? 5.079 -4.439 17.098 1.00 82.69 119 MET A C 1
ATOM 907 O O . MET A 1 119 ? 5.299 -5.305 17.944 1.00 82.69 119 MET A O 1
ATOM 911 N N . ARG A 1 120 ? 4.436 -4.711 15.960 1.00 89.75 120 ARG A N 1
ATOM 912 C CA . ARG A 1 120 ? 4.169 -6.084 15.516 1.00 89.75 120 ARG A CA 1
ATOM 913 C C . ARG A 1 120 ? 5.431 -6.650 14.888 1.00 89.75 120 ARG A C 1
ATOM 915 O O . ARG A 1 120 ? 5.855 -6.217 13.815 1.00 89.75 120 ARG A O 1
ATOM 922 N N . LEU A 1 121 ? 6.041 -7.613 15.573 1.00 90.94 121 LEU A N 1
ATOM 923 C CA . LEU A 1 121 ? 7.281 -8.257 15.154 1.00 90.94 121 LEU A CA 1
ATOM 924 C C . LEU A 1 121 ? 7.156 -9.772 15.283 1.00 90.94 121 LEU A C 1
ATOM 926 O O . LEU A 1 121 ? 7.114 -10.300 16.389 1.00 90.94 121 LEU A O 1
ATOM 930 N N . GLY A 1 122 ? 7.160 -10.478 14.156 1.00 93.31 122 GLY A N 1
ATOM 931 C CA . GLY A 1 122 ? 7.065 -11.938 14.157 1.00 93.31 122 GLY A CA 1
ATOM 932 C C . GLY A 1 122 ? 6.104 -12.465 13.110 1.00 93.31 122 GLY A C 1
ATOM 933 O O . GLY A 1 122 ? 5.754 -11.751 12.175 1.00 93.31 122 GLY A O 1
ATOM 934 N N . VAL A 1 123 ? 5.736 -13.734 13.254 1.00 96.62 123 VAL A N 1
ATOM 935 C CA . VAL A 1 123 ? 4.779 -14.408 12.376 1.00 96.62 123 VAL A CA 1
ATOM 936 C C . VAL A 1 123 ? 3.370 -14.146 12.896 1.00 96.62 123 VAL A C 1
ATOM 938 O O . VAL A 1 123 ? 3.105 -14.403 14.069 1.00 96.62 123 VAL A O 1
ATOM 941 N N . TYR A 1 124 ? 2.484 -13.659 12.032 1.00 96.12 124 TYR A N 1
ATOM 942 C CA . TYR A 1 124 ? 1.076 -13.436 12.349 1.00 96.12 124 TYR A CA 1
ATOM 943 C C . TYR A 1 124 ? 0.186 -14.100 11.293 1.00 96.12 124 TYR A C 1
ATOM 945 O O . TYR A 1 124 ? 0.584 -14.183 10.128 1.00 96.12 124 TYR A O 1
ATOM 953 N N . PRO A 1 125 ? -0.999 -14.592 11.691 1.00 97.69 125 PRO A N 1
ATOM 954 C CA . PRO A 1 125 ? -1.969 -15.128 10.751 1.00 97.69 125 PRO A CA 1
ATOM 955 C C . PRO A 1 125 ? -2.637 -14.011 9.937 1.00 97.69 125 PRO A C 1
ATOM 957 O O . PRO A 1 125 ? -2.947 -12.947 10.475 1.00 97.69 125 PRO A O 1
ATOM 960 N N . CYS A 1 126 ? -2.921 -14.292 8.670 1.00 98.19 126 CYS A N 1
ATOM 961 C CA . CYS A 1 126 ? -3.726 -13.466 7.777 1.00 98.19 126 CYS A CA 1
ATOM 962 C C . CYS A 1 126 ? -4.771 -14.356 7.092 1.00 98.19 126 CYS A C 1
ATOM 964 O O . CYS A 1 126 ? -4.426 -15.350 6.453 1.00 98.19 126 CYS A O 1
ATOM 966 N N . LYS A 1 127 ? -6.046 -14.005 7.260 1.00 98.44 127 LYS A N 1
ATOM 967 C CA . LYS A 1 127 ? -7.189 -14.589 6.562 1.00 98.44 127 LYS A CA 1
ATOM 968 C C . LYS A 1 127 ? -7.306 -13.925 5.191 1.00 98.44 127 LYS A C 1
ATOM 970 O O . LYS A 1 127 ? -7.670 -12.751 5.106 1.00 98.44 127 LYS A O 1
ATOM 975 N N . VAL A 1 128 ? -6.973 -14.660 4.138 1.00 98.31 128 VAL A N 1
ATOM 976 C CA . VAL A 1 128 ? -7.016 -14.204 2.746 1.00 98.31 128 VAL A CA 1
ATOM 977 C C . VAL A 1 128 ? -8.421 -14.414 2.191 1.00 98.31 128 VAL A C 1
ATOM 979 O O . VAL A 1 128 ? -9.001 -15.487 2.332 1.00 98.31 128 VAL A O 1
ATOM 982 N N . ILE A 1 129 ? -8.980 -13.385 1.561 1.00 97.69 129 ILE A N 1
ATOM 983 C CA . ILE A 1 129 ? -10.371 -13.393 1.103 1.00 97.69 129 ILE A CA 1
ATOM 984 C C . ILE A 1 129 ? -10.482 -14.091 -0.256 1.00 97.69 129 ILE A C 1
ATOM 986 O O . ILE A 1 129 ? -9.774 -13.735 -1.199 1.00 97.69 129 ILE A O 1
ATOM 990 N N . GLU A 1 130 ? -11.386 -15.064 -0.379 1.00 97.25 130 GLU A N 1
ATOM 991 C CA . GLU A 1 130 ? -11.660 -15.759 -1.643 1.00 97.25 130 GLU A CA 1
ATOM 992 C C . GLU A 1 130 ? -12.047 -14.792 -2.777 1.00 97.25 130 GLU A C 1
ATOM 994 O O . GLU A 1 130 ? -12.686 -13.762 -2.562 1.00 97.25 130 GLU A O 1
ATOM 999 N N . GLY A 1 131 ? -11.666 -15.133 -4.012 1.00 96.88 131 GLY A N 1
ATOM 1000 C CA . GLY A 1 131 ? -11.944 -14.310 -5.198 1.00 96.88 131 GLY A CA 1
ATOM 1001 C C . GLY A 1 131 ? -10.999 -13.117 -5.395 1.00 96.88 131 GLY A C 1
ATOM 1002 O O . GLY A 1 131 ? -11.207 -12.326 -6.313 1.00 96.88 131 GLY A O 1
ATOM 1003 N N . THR A 1 132 ? -9.962 -12.991 -4.565 1.00 98.31 132 THR A N 1
ATOM 1004 C CA . THR A 1 132 ? -8.908 -11.971 -4.684 1.00 98.31 132 THR A CA 1
ATOM 1005 C C . THR A 1 132 ? -7.658 -12.530 -5.361 1.00 98.31 132 THR A C 1
ATOM 1007 O O . THR A 1 132 ? -7.418 -13.742 -5.354 1.00 98.31 132 THR A O 1
ATOM 1010 N N . LYS A 1 133 ? -6.808 -11.657 -5.915 1.00 97.69 133 LYS A N 1
ATOM 1011 C CA . LYS A 1 133 ? -5.511 -12.073 -6.481 1.00 97.69 133 LYS A CA 1
ATOM 1012 C C . LYS A 1 133 ? -4.588 -12.653 -5.411 1.00 97.69 133 LYS A C 1
ATOM 1014 O O . LYS A 1 133 ? -3.795 -13.547 -5.707 1.00 97.69 133 LYS A O 1
ATOM 1019 N N . ALA A 1 134 ? -4.685 -12.164 -4.176 1.00 97.50 134 ALA A N 1
ATOM 1020 C CA . ALA A 1 134 ? -3.990 -12.732 -3.032 1.00 97.50 134 ALA A CA 1
ATOM 1021 C C . ALA A 1 134 ? -4.389 -14.201 -2.829 1.00 97.50 134 ALA A C 1
ATOM 1023 O O . ALA A 1 134 ? -3.510 -15.062 -2.750 1.00 97.50 134 ALA A O 1
ATOM 1024 N N . TYR A 1 135 ? -5.688 -14.516 -2.839 1.00 98.25 135 TYR A N 1
ATOM 1025 C CA . TYR A 1 135 ? -6.149 -15.901 -2.720 1.00 98.25 135 TYR A CA 1
ATOM 1026 C C . TYR A 1 135 ? -5.698 -16.762 -3.905 1.00 98.25 135 TYR A C 1
ATOM 1028 O O . TYR A 1 135 ? -5.242 -17.883 -3.708 1.00 98.25 135 TYR A O 1
ATOM 1036 N N . GLU A 1 136 ? -5.738 -16.243 -5.136 1.00 97.62 136 GLU A N 1
ATOM 1037 C CA . GLU A 1 136 ? -5.219 -16.962 -6.311 1.00 97.62 136 GLU A CA 1
ATOM 1038 C C . GLU A 1 136 ? -3.724 -17.305 -6.190 1.00 97.62 136 GLU A C 1
ATOM 1040 O O . GLU A 1 136 ? -3.284 -18.365 -6.655 1.00 97.62 136 GLU A O 1
ATOM 1045 N N . ALA A 1 137 ? -2.943 -16.415 -5.568 1.00 96.31 137 ALA A N 1
ATOM 1046 C CA . ALA A 1 137 ? -1.513 -16.597 -5.357 1.00 96.31 137 ALA A CA 1
ATOM 1047 C C . ALA A 1 137 ? -1.206 -17.610 -4.243 1.00 96.31 137 ALA A C 1
ATOM 1049 O O . ALA A 1 137 ? -0.359 -18.483 -4.443 1.00 96.31 137 ALA A O 1
ATOM 1050 N N . TYR A 1 138 ? -1.879 -17.507 -3.092 1.00 97.31 138 TYR A N 1
ATOM 1051 C CA . TYR A 1 138 ? -1.628 -18.375 -1.934 1.00 97.31 138 TYR A CA 1
ATOM 1052 C C . TYR A 1 138 ? -2.346 -19.723 -2.018 1.00 97.31 138 TYR A C 1
ATOM 1054 O O . TYR A 1 138 ? -1.771 -20.737 -1.628 1.00 97.31 138 TYR A O 1
ATOM 1062 N N . LYS A 1 139 ? -3.568 -19.744 -2.565 1.00 97.25 139 LYS A N 1
ATOM 1063 C CA . LYS A 1 139 ? -4.473 -20.906 -2.624 1.00 97.25 139 LYS A CA 1
ATOM 1064 C C . LYS A 1 139 ? -4.770 -21.510 -1.249 1.00 97.25 139 LYS A C 1
ATOM 1066 O O . LYS A 1 139 ? -4.934 -22.721 -1.126 1.00 97.25 139 LYS A O 1
ATOM 1071 N N . ASP A 1 140 ? -4.817 -20.649 -0.241 1.00 97.25 140 ASP A N 1
ATOM 1072 C CA . ASP A 1 140 ? -5.115 -20.980 1.146 1.00 97.25 140 ASP A CA 1
ATOM 1073 C C . ASP A 1 140 ? -5.892 -19.811 1.767 1.00 97.25 140 ASP A C 1
ATOM 1075 O O . ASP A 1 140 ? -5.629 -18.649 1.444 1.00 97.25 140 ASP A O 1
ATOM 1079 N N . GLU A 1 141 ? -6.858 -20.120 2.629 1.00 96.12 141 GLU A N 1
ATOM 1080 C CA . GLU A 1 141 ? -7.658 -19.117 3.338 1.00 96.12 141 GLU A CA 1
ATOM 1081 C C . GLU A 1 141 ? -6.872 -18.523 4.512 1.00 96.12 141 GLU A C 1
ATOM 1083 O O . GLU A 1 141 ? -7.053 -17.353 4.837 1.00 96.12 141 GLU A O 1
ATOM 1088 N N . LEU A 1 142 ? -5.975 -19.292 5.142 1.00 98.06 142 LEU A N 1
ATOM 1089 C CA . LEU A 1 142 ? -5.228 -18.846 6.317 1.00 98.06 142 LEU A CA 1
ATOM 1090 C C . LEU A 1 142 ? -3.723 -19.004 6.108 1.00 98.06 142 LEU A C 1
ATOM 1092 O O . LEU A 1 142 ? -3.178 -20.104 6.156 1.00 98.06 142 LEU A O 1
ATOM 1096 N N . ILE A 1 143 ? -3.034 -17.877 5.955 1.00 98.31 143 ILE A N 1
ATOM 1097 C CA . ILE A 1 143 ? -1.582 -17.834 5.761 1.00 98.31 143 ILE A CA 1
ATOM 1098 C C . ILE A 1 143 ? -0.878 -17.245 6.981 1.00 98.31 143 ILE A C 1
ATOM 1100 O O . ILE A 1 143 ? -1.490 -16.583 7.818 1.00 98.31 143 ILE A O 1
ATOM 1104 N N . TYR A 1 144 ? 0.433 -17.456 7.063 1.00 98.00 144 TYR A N 1
ATOM 1105 C CA . TYR A 1 144 ? 1.267 -16.976 8.160 1.00 98.00 144 TYR A CA 1
ATOM 1106 C C . TYR A 1 144 ? 2.460 -16.213 7.604 1.00 98.00 144 TYR A C 1
ATOM 1108 O O . TYR A 1 144 ? 3.370 -16.808 7.029 1.00 98.00 144 TYR A O 1
ATOM 1116 N N . GLU A 1 145 ? 2.473 -14.899 7.807 1.00 96.88 145 GLU A N 1
ATOM 1117 C CA . GLU A 1 145 ? 3.499 -14.018 7.255 1.00 96.88 145 GLU A CA 1
ATOM 1118 C C . GLU A 1 145 ? 4.216 -13.228 8.341 1.00 96.88 145 GLU A C 1
ATOM 1120 O O . GLU A 1 145 ? 3.772 -13.129 9.488 1.00 96.88 145 GLU A O 1
ATOM 1125 N N . ARG A 1 146 ? 5.398 -12.707 7.999 1.00 96.06 146 ARG A N 1
ATOM 1126 C CA . ARG A 1 146 ? 6.235 -11.972 8.952 1.00 96.06 146 ARG A CA 1
ATOM 1127 C C . ARG A 1 146 ? 5.965 -10.475 8.897 1.00 96.06 146 ARG A C 1
ATOM 1129 O O . ARG A 1 146 ? 6.174 -9.839 7.869 1.00 96.06 146 ARG A O 1
ATOM 1136 N N . HIS A 1 147 ? 5.634 -9.903 10.049 1.00 93.88 147 HIS A N 1
ATOM 1137 C CA . HIS A 1 147 ? 5.387 -8.476 10.227 1.00 93.88 147 HIS A CA 1
ATOM 1138 C C . HIS A 1 147 ? 6.554 -7.805 10.955 1.00 93.88 147 HIS A C 1
ATOM 1140 O O . HIS A 1 147 ? 7.238 -8.416 11.784 1.00 93.88 147 HIS A O 1
ATOM 1146 N N . ARG A 1 148 ? 6.793 -6.541 10.594 1.00 92.56 148 ARG A N 1
ATOM 1147 C CA . ARG A 1 148 ? 7.722 -5.621 11.264 1.00 92.56 148 ARG A CA 1
ATOM 1148 C C . ARG A 1 148 ? 7.284 -4.182 11.002 1.00 92.56 148 ARG A C 1
ATOM 1150 O O . ARG A 1 148 ? 7.887 -3.489 10.181 1.00 92.56 148 ARG A O 1
ATOM 1157 N N . HIS A 1 149 ? 6.208 -3.767 11.658 1.00 92.19 149 HIS A N 1
ATOM 1158 C CA . HIS A 1 149 ? 5.647 -2.418 11.563 1.00 92.19 149 HIS A CA 1
ATOM 1159 C C . HIS A 1 149 ? 4.848 -2.065 12.830 1.00 92.19 149 HIS A C 1
ATOM 1161 O O . HIS A 1 149 ? 4.749 -2.877 13.750 1.00 92.19 149 HIS A O 1
ATOM 1167 N N . ARG A 1 150 ? 4.374 -0.818 12.914 1.00 91.56 150 ARG A N 1
ATOM 1168 C CA . ARG A 1 150 ? 3.632 -0.281 14.074 1.00 91.56 150 ARG A CA 1
ATOM 1169 C C . ARG A 1 150 ? 2.274 0.300 13.698 1.00 91.56 150 ARG A C 1
ATOM 1171 O O . ARG A 1 150 ? 1.344 0.202 14.480 1.00 91.56 150 ARG A O 1
ATOM 1178 N N . TYR A 1 151 ? 2.213 0.969 12.549 1.00 94.12 151 TYR A N 1
ATOM 1179 C CA . TYR A 1 151 ? 1.035 1.697 12.099 1.00 94.12 151 TYR A CA 1
ATOM 1180 C C . TYR A 1 151 ? 0.163 0.804 11.229 1.00 94.12 151 TYR A C 1
ATOM 1182 O O . TYR A 1 151 ? 0.668 0.081 10.367 1.00 94.12 151 TYR A O 1
ATOM 1190 N N . GLU A 1 152 ? -1.139 0.920 11.431 1.00 96.00 152 GLU A N 1
ATOM 1191 C CA . GLU A 1 152 ? -2.157 0.063 10.847 1.00 96.00 152 GLU A CA 1
ATOM 1192 C C . GLU A 1 152 ? -3.123 0.882 9.989 1.00 96.00 152 GLU A C 1
ATOM 1194 O O . GLU A 1 152 ? -3.216 2.107 10.098 1.00 96.00 152 GLU A O 1
ATOM 1199 N N . PHE A 1 153 ? -3.877 0.196 9.134 1.00 97.75 153 PHE A N 1
ATOM 1200 C CA . PHE A 1 153 ? -5.033 0.794 8.475 1.00 97.75 153 PHE A CA 1
ATOM 1201 C C . PHE A 1 153 ? -6.061 1.245 9.521 1.00 97.75 153 PHE A C 1
ATOM 1203 O O . PHE A 1 153 ? -6.517 0.445 10.341 1.00 97.75 153 PHE A O 1
ATOM 1210 N N . ASN A 1 154 ? -6.487 2.507 9.468 1.00 97.44 154 ASN A N 1
ATOM 1211 C CA . ASN A 1 154 ? -7.491 3.015 10.393 1.00 97.44 154 ASN A CA 1
ATOM 1212 C C . ASN A 1 154 ? -8.901 2.575 9.967 1.00 97.44 154 ASN A C 1
ATOM 1214 O O . ASN A 1 154 ? -9.473 3.076 8.995 1.00 97.44 154 ASN A O 1
ATOM 1218 N N . ASN A 1 155 ? -9.501 1.671 10.745 1.00 95.75 155 ASN A N 1
ATOM 1219 C CA . ASN A 1 155 ? -10.815 1.097 10.449 1.00 95.75 155 ASN A CA 1
ATOM 1220 C C . ASN A 1 155 ? -11.966 2.107 10.373 1.00 95.75 155 ASN A C 1
ATOM 1222 O O . ASN A 1 155 ? -12.974 1.792 9.747 1.00 95.75 155 ASN A O 1
ATOM 1226 N N . GLN A 1 156 ? -11.825 3.317 10.926 1.00 96.44 156 GLN A N 1
ATOM 1227 C CA . GLN A 1 156 ? -12.819 4.384 10.740 1.00 96.44 156 GLN A CA 1
ATOM 1228 C C . GLN A 1 156 ? -13.030 4.732 9.256 1.00 96.44 156 GLN A C 1
ATOM 1230 O O . GLN A 1 156 ? -14.106 5.179 8.870 1.00 96.44 156 GLN A O 1
ATOM 1235 N N . TYR A 1 157 ? -12.024 4.482 8.413 1.00 97.94 157 TYR A N 1
ATOM 1236 C CA . TYR A 1 157 ? -12.077 4.712 6.971 1.00 97.94 157 TYR A CA 1
ATOM 1237 C C . TYR A 1 157 ? -12.447 3.461 6.168 1.00 97.94 157 TYR A C 1
ATOM 1239 O O . TYR A 1 157 ? -12.580 3.545 4.947 1.00 97.94 157 TYR A O 1
ATOM 1247 N N . ARG A 1 158 ? -12.635 2.302 6.816 1.00 97.50 158 ARG A N 1
ATOM 1248 C CA . ARG A 1 158 ? -12.842 1.011 6.140 1.00 97.50 158 ARG A CA 1
ATOM 1249 C C . ARG A 1 158 ? -14.050 1.042 5.208 1.00 97.50 158 ARG A C 1
ATOM 1251 O O . ARG A 1 158 ? -13.914 0.764 4.019 1.00 97.50 158 ARG A O 1
ATOM 1258 N N . GLU A 1 159 ? -15.214 1.416 5.731 1.00 98.06 159 GLU A N 1
ATOM 1259 C CA . GLU A 1 159 ? -16.461 1.475 4.956 1.00 98.06 159 GLU A CA 1
ATOM 1260 C C . GLU A 1 159 ? -16.372 2.502 3.824 1.00 98.06 159 GLU A C 1
ATOM 1262 O O . GLU A 1 159 ? -16.747 2.225 2.686 1.00 98.06 159 GLU A O 1
ATOM 1267 N N . LEU A 1 160 ? -15.802 3.677 4.105 1.00 98.50 160 LEU A N 1
ATOM 1268 C CA . LEU A 1 160 ? -15.649 4.724 3.102 1.00 98.50 160 LEU A CA 1
ATOM 1269 C C . LEU A 1 160 ? -14.755 4.265 1.945 1.00 98.50 160 LEU A C 1
ATOM 1271 O O . LEU A 1 160 ? -15.168 4.362 0.792 1.00 98.50 160 LEU A O 1
ATOM 1275 N N . LEU A 1 161 ? -13.551 3.760 2.223 1.00 98.69 161 LEU A N 1
ATOM 1276 C CA . LEU A 1 161 ? -12.608 3.380 1.168 1.00 98.69 161 LEU A CA 1
ATOM 1277 C C . LEU A 1 161 ? -13.096 2.160 0.376 1.00 98.69 161 LEU A C 1
ATOM 1279 O O . LEU A 1 161 ? -12.986 2.152 -0.851 1.00 98.69 161 LEU A O 1
ATOM 1283 N N . THR A 1 162 ? -13.720 1.183 1.038 1.00 98.50 162 THR A N 1
ATOM 1284 C CA . THR A 1 162 ? -14.316 0.022 0.352 1.00 98.50 162 THR A CA 1
ATOM 1285 C C . THR A 1 162 ? -15.507 0.410 -0.522 1.00 98.50 162 THR A C 1
ATOM 1287 O O . THR A 1 162 ? -15.596 -0.043 -1.662 1.00 98.50 162 THR A O 1
ATOM 1290 N N . SER A 1 163 ? -16.356 1.349 -0.084 1.00 98.44 163 SER A N 1
ATOM 1291 C CA . SER A 1 163 ? -17.447 1.889 -0.918 1.00 98.44 163 SER A CA 1
ATOM 1292 C C . SER A 1 163 ? -16.957 2.610 -2.184 1.00 98.44 163 SER A C 1
ATOM 1294 O O . SER A 1 163 ? -17.713 2.783 -3.140 1.00 98.44 163 SER A O 1
ATOM 1296 N N . LYS A 1 164 ? -15.685 3.032 -2.202 1.00 98.50 164 LYS A N 1
ATOM 1297 C CA . LYS A 1 164 ? -15.013 3.655 -3.353 1.00 98.50 164 LYS A CA 1
ATOM 1298 C C . LYS A 1 164 ? -14.260 2.655 -4.230 1.00 98.50 164 LYS A C 1
ATOM 1300 O O . LYS A 1 164 ? -13.703 3.062 -5.245 1.00 98.50 164 LYS A O 1
ATOM 1305 N N . GLY A 1 165 ? -14.275 1.371 -3.873 1.00 98.06 165 GLY A N 1
ATOM 1306 C CA . GLY A 1 165 ? -13.708 0.285 -4.667 1.00 98.06 165 GLY A CA 1
ATOM 1307 C C . GLY A 1 165 ? -12.368 -0.258 -4.175 1.00 98.06 165 GLY A C 1
ATOM 1308 O O . GLY A 1 165 ? -11.801 -1.086 -4.877 1.00 98.06 165 GLY A O 1
ATOM 1309 N N . LEU A 1 166 ? -11.862 0.172 -3.010 1.00 98.44 166 LEU A N 1
ATOM 1310 C CA . LEU A 1 166 ? -10.701 -0.477 -2.391 1.00 98.44 166 LEU A CA 1
ATOM 1311 C C . LEU A 1 166 ? -11.116 -1.858 -1.873 1.00 98.44 166 LEU A C 1
ATOM 1313 O O . LEU A 1 166 ? -12.036 -1.955 -1.060 1.00 98.44 166 LEU A O 1
ATOM 1317 N N . VAL A 1 167 ? -10.442 -2.920 -2.297 1.00 98.50 167 VAL A N 1
ATOM 1318 C CA . VAL A 1 167 ? -10.729 -4.270 -1.806 1.00 98.50 167 VAL A CA 1
ATOM 1319 C C . VAL A 1 167 ? -9.808 -4.576 -0.630 1.00 98.50 167 VAL A C 1
ATOM 1321 O O . VAL A 1 167 ? -8.614 -4.305 -0.686 1.00 98.50 167 VAL A O 1
ATOM 1324 N N . LEU A 1 168 ? -10.349 -5.149 0.448 1.00 98.44 168 LEU A N 1
ATOM 1325 C CA . LEU A 1 168 ? -9.550 -5.680 1.557 1.00 98.44 168 LEU A CA 1
ATOM 1326 C C . LEU A 1 168 ? -9.332 -7.167 1.286 1.00 98.44 168 LEU A C 1
ATOM 1328 O O . LEU A 1 168 ? -10.235 -7.973 1.499 1.00 98.44 168 LEU A O 1
ATOM 1332 N N . SER A 1 169 ? -8.170 -7.523 0.750 1.00 98.31 169 SER A N 1
ATOM 1333 C CA . SER A 1 169 ? -7.895 -8.884 0.276 1.00 98.31 169 SER A CA 1
ATOM 1334 C C . SER A 1 169 ? -7.339 -9.816 1.350 1.00 98.31 169 SER A C 1
ATOM 1336 O O . SER A 1 169 ? -7.298 -11.030 1.155 1.00 98.31 169 SER A O 1
ATOM 1338 N N . GLY A 1 170 ? -6.964 -9.270 2.505 1.00 98.12 170 GLY A N 1
ATOM 1339 C CA . GLY A 1 170 ? -6.488 -10.041 3.644 1.00 98.12 170 GLY A CA 1
ATOM 1340 C C . GLY A 1 170 ? -6.692 -9.289 4.950 1.00 98.12 170 GLY A C 1
ATOM 1341 O O . GLY A 1 170 ? -6.412 -8.090 5.030 1.00 98.12 170 GLY A O 1
ATOM 1342 N N . LEU A 1 171 ? -7.177 -9.993 5.968 1.00 98.31 171 LEU A N 1
ATOM 1343 C CA . LEU A 1 171 ? -7.477 -9.455 7.295 1.00 98.31 171 LEU A CA 1
ATOM 1344 C C . LEU A 1 171 ? -6.813 -10.304 8.384 1.00 98.31 171 LEU A C 1
ATOM 1346 O O . LEU A 1 171 ? -6.510 -11.474 8.165 1.00 98.31 171 LEU A O 1
ATOM 1350 N N . SER A 1 172 ? -6.637 -9.773 9.591 1.00 97.06 172 SER A N 1
ATOM 1351 C CA . SER A 1 172 ? -6.376 -10.637 10.751 1.00 97.06 172 SER A CA 1
ATOM 1352 C C . SER A 1 172 ? -7.567 -11.586 11.000 1.00 97.06 172 SER A C 1
ATOM 1354 O O . SER A 1 172 ? -8.687 -11.275 10.594 1.00 97.06 172 SER A O 1
ATOM 1356 N N . PRO A 1 173 ? -7.390 -12.738 11.677 1.00 96.38 173 PRO A N 1
ATOM 1357 C CA . PRO A 1 173 ? -8.487 -13.687 11.914 1.00 96.38 173 PRO A CA 1
ATOM 1358 C C . PRO A 1 173 ? -9.668 -13.133 12.721 1.00 96.38 173 PRO A C 1
ATOM 1360 O O . PRO A 1 173 ? -10.786 -13.613 12.571 1.00 96.38 173 PRO A O 1
ATOM 1363 N N . ASP A 1 174 ? -9.427 -12.134 13.572 1.00 94.88 174 ASP A N 1
ATOM 1364 C CA . ASP A 1 174 ? -10.465 -11.388 14.298 1.00 94.88 174 ASP A CA 1
ATOM 1365 C C . ASP A 1 174 ? -11.061 -10.229 13.473 1.00 94.88 174 ASP A C 1
ATOM 1367 O O . ASP A 1 174 ? -11.868 -9.452 13.977 1.00 94.88 174 ASP A O 1
ATOM 1371 N N . GLU A 1 175 ? -10.636 -10.102 12.213 1.00 94.31 175 GLU A N 1
ATOM 1372 C CA . GLU A 1 175 ? -11.042 -9.110 11.213 1.00 94.31 175 GLU A CA 1
ATOM 1373 C C . GLU A 1 175 ? -10.756 -7.652 11.611 1.00 94.31 175 GLU A C 1
ATOM 1375 O O . GLU A 1 175 ? -11.192 -6.703 10.946 1.00 94.31 175 GLU A O 1
ATOM 1380 N N . ARG A 1 176 ? -9.966 -7.449 12.673 1.00 92.56 176 ARG A N 1
ATOM 1381 C CA . ARG A 1 176 ? -9.627 -6.126 13.204 1.00 92.56 176 ARG A CA 1
ATOM 1382 C C . ARG A 1 176 ? -8.554 -5.418 12.393 1.00 92.56 176 ARG A C 1
ATOM 1384 O O . ARG A 1 176 ? -8.622 -4.202 12.275 1.00 92.56 176 ARG A O 1
ATOM 1391 N N . LEU A 1 177 ? -7.589 -6.126 11.824 1.00 95.75 177 LEU A N 1
ATOM 1392 C CA . LEU A 1 177 ? -6.475 -5.536 11.084 1.00 95.75 177 LEU A CA 1
ATOM 1393 C C . LEU A 1 177 ? -6.644 -5.810 9.593 1.00 95.75 177 LEU A C 1
ATOM 1395 O O . LEU A 1 177 ? -7.072 -6.894 9.201 1.00 95.75 177 LEU A O 1
ATOM 1399 N N . VAL A 1 178 ? -6.324 -4.813 8.770 1.00 97.69 178 VAL A N 1
ATOM 1400 C CA . VAL A 1 178 ? -6.247 -4.969 7.314 1.00 97.69 178 VAL A CA 1
ATOM 1401 C C . VAL A 1 178 ? -4.797 -5.258 6.956 1.00 97.69 178 VAL A C 1
ATOM 1403 O O . VAL A 1 178 ? -3.940 -4.394 7.111 1.00 97.69 178 VAL A O 1
ATOM 1406 N N . GLU A 1 179 ? -4.532 -6.462 6.462 1.00 97.44 179 GLU A N 1
ATOM 1407 C CA . GLU A 1 179 ? -3.178 -6.927 6.146 1.00 97.44 179 GLU A CA 1
ATOM 1408 C C . GLU A 1 179 ? -2.847 -6.784 4.655 1.00 97.44 179 GLU A C 1
ATOM 1410 O O . GLU A 1 179 ? -1.685 -6.603 4.287 1.00 97.44 179 GLU A O 1
ATOM 1415 N N . MET A 1 180 ? -3.860 -6.863 3.784 1.00 98.25 180 MET A N 1
ATOM 1416 C CA . MET A 1 180 ? -3.707 -6.753 2.331 1.00 98.25 180 MET A CA 1
ATOM 1417 C C . MET A 1 180 ? -4.856 -5.954 1.710 1.00 98.25 180 MET A C 1
ATOM 1419 O O . MET A 1 180 ? -5.995 -6.010 2.179 1.00 98.25 180 MET A O 1
ATOM 1423 N N . ILE A 1 181 ? -4.539 -5.220 0.642 1.00 98.56 181 ILE A N 1
ATOM 1424 C CA . ILE A 1 181 ? -5.501 -4.487 -0.189 1.00 98.56 181 ILE A CA 1
ATOM 1425 C C . ILE A 1 181 ? -5.294 -4.814 -1.667 1.00 98.56 181 ILE A C 1
ATOM 1427 O O . ILE A 1 181 ? -4.185 -5.181 -2.069 1.00 98.56 181 ILE A O 1
ATOM 1431 N N . GLU A 1 182 ? -6.348 -4.637 -2.459 1.00 96.81 182 GLU A N 1
ATOM 1432 C CA . GLU A 1 182 ? -6.363 -4.754 -3.924 1.00 96.81 182 GLU A CA 1
ATOM 1433 C C . GLU A 1 182 ? -7.097 -3.592 -4.600 1.00 96.81 182 GLU A C 1
ATOM 1435 O O . GLU A 1 182 ? -8.070 -3.061 -4.009 1.00 96.81 182 GLU A O 1
#

InterPro domains:
  IPR004468 CTP synthase [PTHR11550] (1-182)
  IPR017926 Glutamine amidotransferase [PF00117] (2-181)
  IPR029062 Class I glutamine amidotransferase-like [G3DSA:3.40.50.880] (1-182)
  IPR029062 Class I glutamine amidotransferase-like [SSF52317] (1-182)
  IPR033828 CTP synthase GATase domain [cd01746] (1-182)

Sequence (182 aa):
LKHAGVYHRAAVNIRWVNAEHVNDETVEKLLKGADGILVPGGFGDRGIEGKIRAIQYARENKIPYLGLCLGMQCAVIEFARNVAGLKGANSTEFDPDTSHPVIDLMPEQKDIDEKGGTMRLGVYPCKVIEGTKAYEAYKDELIYERHRHRYEFNNQYRELLTSKGLVLSGLSPDERLVEMIE

Foldseek 3Di:
DVVVCVVVVHDDDDDDDQLLPADPVCLCVRCPPDQEEEDEDDAAQRSLVSLLNNLVVCVVVVRHYHYYDSSQQSNQQSCCVPQLVQPQEHDCRHPVPGPHHQKYADPVCPPPPDPPPQWQFAKAKKQFDPPDVVCVVPVDRIDIDGGTDRIFGDCVCVVSSVVSPKAQGIAHPVRPGRPDID

pLDDT: mean 94.56, std 8.55, range [53.53, 98.88]